Protein AF-A0A8S2TWE5-F1 (afdb_monomer_lite)

Secondary structure (DSSP, 8-state):
---EEEETTEEEEHHHHHHHHSPPEE-TTT-PEEPTTS-EEEETTEEEEGGG---TTT--

InterPro domains:
  IPR001781 Zinc finger, LIM-type [PF00412] (27-60)
  IPR001781 Zinc finger, LIM-type [PS50023] (25-60)
  IPR050945 LMO/RBTN Transcription Factors [PTHR45787] (1-60)

Organism: NCBI:txid392030

Foldseek 3Di:
DFDWDADPNDIDGPQVCQQVPNDWDAAPQPRDIHRSNADWDDDPPHIHHPQRPADPVPSD

pLDDT: mean 88.58, std 6.58, range [54.78, 94.38]

Sequence (60 aa):
GSTLYLKANLILCKRDYLRLFGMTGHCASCQRLIPAFDLVMRCGELVYHLNCFSCYECQQ

Radius of gyration: 14.81 Å; chains: 1; bounding box: 39×18×41 Å

Structure (mmCIF, N/CA/C/O backbone):
data_AF-A0A8S2TWE5-F1
#
_entry.id   AF-A0A8S2TWE5-F1
#
loop_
_atom_site.group_PDB
_atom_site.id
_atom_site.type_symbol
_atom_site.label_atom_id
_atom_site.label_alt_id
_atom_site.label_comp_id
_atom_site.label_asym_id
_atom_site.label_entity_id
_atom_site.label_seq_id
_atom_site.pdbx_PDB_ins_code
_atom_site.Cartn_x
_atom_site.Cartn_y
_atom_site.Cartn_z
_atom_site.occupancy
_atom_site.B_iso_or_equiv
_atom_site.auth_seq_id
_atom_site.auth_comp_id
_atom_site.auth_asym_id
_atom_site.auth_atom_id
_atom_site.pdbx_PDB_model_num
ATOM 1 N N . GLY A 1 1 ? 24.354 -3.032 -1.157 1.00 54.78 1 GLY A N 1
ATOM 2 C CA . GLY A 1 1 ? 24.772 -3.063 -2.571 1.00 54.78 1 GLY A CA 1
ATOM 3 C C . GLY A 1 1 ? 23.598 -2.671 -3.438 1.00 54.78 1 GLY A C 1
ATOM 4 O O . GL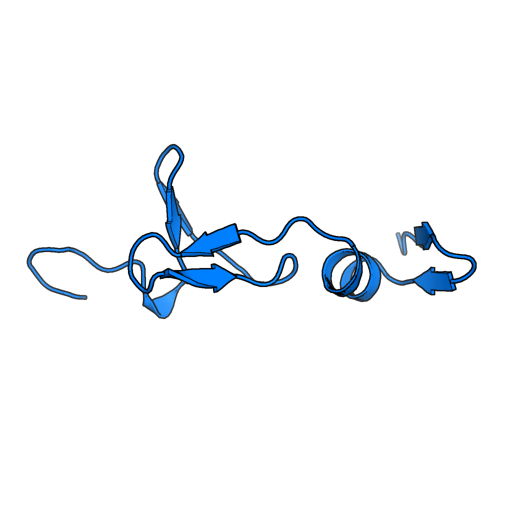Y A 1 1 ? 22.487 -3.097 -3.144 1.00 54.78 1 GLY A O 1
ATOM 5 N N . SER A 1 2 ? 23.821 -1.833 -4.444 1.00 69.44 2 SER A N 1
ATOM 6 C CA . SER A 1 2 ? 22.782 -1.385 -5.374 1.00 69.44 2 SER A CA 1
ATOM 7 C C . SER A 1 2 ? 22.393 -2.546 -6.291 1.00 69.44 2 SER A C 1
ATOM 9 O O . SER A 1 2 ? 23.140 -2.881 -7.204 1.00 69.44 2 SER A O 1
ATOM 11 N N . THR A 1 3 ? 21.266 -3.209 -6.024 1.00 81.81 3 THR A N 1
ATOM 12 C CA . THR A 1 3 ? 20.733 -4.235 -6.926 1.00 81.81 3 THR A CA 1
ATOM 13 C C . THR A 1 3 ? 19.937 -3.571 -8.047 1.00 81.81 3 THR A C 1
ATOM 15 O O . THR A 1 3 ? 19.045 -2.755 -7.799 1.00 81.81 3 THR A O 1
ATOM 18 N N . LEU A 1 4 ? 20.286 -3.907 -9.287 1.00 89.94 4 LEU A N 1
ATOM 19 C CA . LEU A 1 4 ? 19.587 -3.474 -10.494 1.00 89.94 4 LEU A CA 1
ATOM 20 C C . LEU A 1 4 ? 18.734 -4.630 -11.019 1.00 89.94 4 LEU A C 1
ATOM 22 O O . LEU A 1 4 ? 19.139 -5.789 -10.948 1.00 89.94 4 LEU A O 1
ATOM 26 N N . TYR A 1 5 ? 17.556 -4.302 -11.537 1.00 91.62 5 TYR A N 1
ATOM 27 C CA . TYR A 1 5 ? 16.593 -5.258 -12.074 1.00 91.62 5 TYR A CA 1
ATOM 28 C C . TYR A 1 5 ? 16.426 -5.014 -13.570 1.00 91.62 5 TYR A C 1
ATOM 30 O O . TYR A 1 5 ? 16.324 -3.865 -13.994 1.00 91.62 5 TYR A O 1
ATOM 38 N N . LEU A 1 6 ? 16.373 -6.086 -14.363 1.00 93.69 6 LEU A N 1
ATOM 39 C CA . LEU A 1 6 ? 16.197 -6.008 -15.811 1.00 93.69 6 LEU A CA 1
ATOM 40 C C . LEU A 1 6 ? 14.896 -6.711 -16.203 1.00 93.69 6 LEU A C 1
ATOM 42 O O . LEU A 1 6 ? 14.735 -7.907 -15.960 1.00 93.69 6 LEU A O 1
ATOM 46 N N . LYS A 1 7 ? 13.935 -5.962 -16.751 1.00 91.81 7 LYS A N 1
ATOM 47 C CA . LYS A 1 7 ? 12.626 -6.486 -17.176 1.00 91.81 7 LYS A CA 1
ATOM 48 C C . LYS A 1 7 ? 12.016 -5.587 -18.245 1.00 91.81 7 LYS A C 1
ATOM 50 O O . LYS A 1 7 ? 12.158 -4.373 -18.167 1.00 91.81 7 LYS A O 1
ATOM 55 N N . ALA A 1 8 ? 11.345 -6.181 -19.235 1.00 91.06 8 ALA A N 1
ATOM 56 C CA . ALA A 1 8 ? 10.742 -5.458 -20.363 1.00 91.06 8 ALA A CA 1
ATOM 57 C C . ALA A 1 8 ? 11.723 -4.502 -21.084 1.00 91.06 8 ALA A C 1
ATOM 59 O O . ALA A 1 8 ? 11.346 -3.403 -21.471 1.00 91.06 8 ALA A O 1
ATOM 60 N N . ASN A 1 9 ? 12.990 -4.914 -21.234 1.00 92.19 9 ASN A N 1
ATOM 61 C CA . ASN A 1 9 ? 14.084 -4.100 -21.790 1.00 92.19 9 ASN A CA 1
ATOM 62 C C . ASN A 1 9 ? 14.378 -2.790 -21.027 1.00 92.19 9 ASN A C 1
ATOM 64 O O . ASN A 1 9 ? 15.003 -1.885 -21.573 1.00 92.19 9 ASN A O 1
ATOM 68 N N . LEU A 1 10 ? 13.972 -2.697 -19.758 1.00 93.38 10 LEU A N 1
ATOM 69 C CA . LEU A 1 10 ? 14.284 -1.585 -18.862 1.00 93.38 10 LEU A CA 1
ATOM 70 C C . LEU A 1 10 ? 15.265 -2.031 -17.774 1.00 93.38 10 LEU A C 1
ATOM 72 O O . LEU A 1 10 ? 15.138 -3.132 -17.232 1.00 93.38 10 LEU A O 1
ATOM 76 N N . ILE A 1 11 ? 16.203 -1.148 -17.424 1.00 94.38 11 ILE A N 1
ATOM 77 C CA . ILE A 1 11 ? 17.053 -1.266 -16.232 1.00 94.38 11 ILE A CA 1
ATOM 78 C C . ILE A 1 11 ? 16.416 -0.415 -15.136 1.00 94.38 11 ILE A C 1
ATOM 80 O O . ILE A 1 11 ? 16.258 0.793 -15.296 1.00 94.38 11 ILE A O 1
ATOM 84 N N . LEU A 1 12 ? 16.032 -1.047 -14.031 1.00 92.06 12 LEU A N 1
ATOM 85 C CA . LEU A 1 12 ? 15.238 -0.432 -12.972 1.00 92.06 12 LEU A CA 1
ATOM 86 C C . LEU A 1 12 ? 15.918 -0.581 -11.615 1.00 92.06 12 LEU A C 1
ATOM 88 O O . LEU A 1 12 ? 16.527 -1.609 -11.303 1.00 92.06 12 LEU A O 1
ATOM 92 N N . CYS A 1 13 ? 15.757 0.434 -10.768 1.00 91.75 13 CYS A N 1
ATOM 93 C CA . CYS A 1 13 ? 16.060 0.291 -9.352 1.00 91.75 13 CYS A CA 1
ATOM 94 C C . CYS A 1 13 ? 15.009 -0.611 -8.676 1.00 91.75 13 CYS A C 1
ATOM 96 O O . CYS A 1 13 ? 13.906 -0.801 -9.197 1.00 91.75 13 CYS A O 1
ATOM 98 N N . LYS A 1 14 ? 15.313 -1.137 -7.480 1.00 88.12 14 LYS A N 1
ATOM 99 C CA . LYS A 1 14 ? 14.375 -1.981 -6.713 1.00 88.12 14 LYS A CA 1
ATOM 100 C C . LYS A 1 14 ? 12.985 -1.348 -6.573 1.00 88.12 14 LYS A C 1
ATOM 102 O O . LYS A 1 14 ? 11.980 -2.042 -6.695 1.00 88.12 14 LYS A O 1
ATOM 107 N N . ARG A 1 15 ? 12.931 -0.035 -6.325 1.00 88.00 15 ARG A N 1
ATOM 108 C CA . ARG A 1 15 ? 11.681 0.708 -6.125 1.00 88.00 15 ARG A CA 1
ATOM 109 C C . ARG A 1 15 ? 10.825 0.737 -7.390 1.00 88.00 15 ARG A C 1
ATOM 111 O O . ARG A 1 15 ? 9.647 0.406 -7.317 1.00 88.00 15 ARG A O 1
ATOM 118 N N . ASP A 1 16 ? 11.409 1.084 -8.533 1.00 89.00 16 ASP A N 1
ATOM 119 C CA . ASP A 1 16 ? 10.667 1.177 -9.795 1.00 89.00 16 ASP A CA 1
ATOM 120 C C . ASP A 1 16 ? 10.265 -0.198 -10.316 1.00 89.00 16 ASP A C 1
ATOM 122 O O . ASP A 1 16 ? 9.158 -0.372 -10.822 1.00 89.00 16 ASP A O 1
ATOM 126 N N . TYR A 1 17 ? 11.121 -1.202 -10.111 1.00 91.62 17 TYR A N 1
ATOM 127 C CA . TYR A 1 17 ? 10.772 -2.584 -10.405 1.00 91.62 17 TYR A CA 1
ATOM 128 C C . TYR A 1 17 ? 9.536 -3.029 -9.616 1.00 91.62 17 TYR A C 1
ATOM 130 O O . TYR A 1 17 ? 8.588 -3.539 -10.207 1.00 91.62 17 TYR A O 1
ATOM 138 N N . LEU A 1 18 ? 9.510 -2.800 -8.296 1.00 89.75 18 LEU A N 1
ATOM 139 C CA . LEU A 1 18 ? 8.344 -3.118 -7.469 1.00 89.75 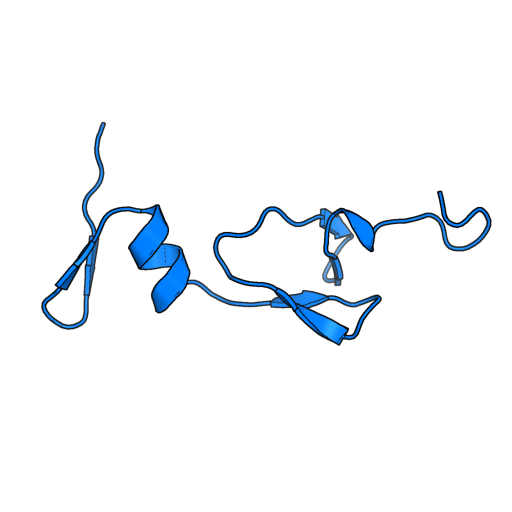18 LEU A CA 1
ATOM 140 C C . LEU A 1 18 ? 7.123 -2.295 -7.885 1.00 89.75 18 LEU A C 1
ATOM 142 O O . LEU A 1 18 ? 6.032 -2.838 -7.974 1.00 89.75 18 LEU A O 1
ATOM 146 N N . ARG A 1 19 ? 7.287 -1.013 -8.211 1.00 87.25 19 ARG A N 1
ATOM 147 C CA . ARG A 1 19 ? 6.175 -0.158 -8.641 1.00 87.25 19 ARG A CA 1
ATOM 148 C C . ARG A 1 19 ? 5.515 -0.612 -9.941 1.00 87.25 19 ARG A C 1
ATOM 150 O O . ARG A 1 19 ? 4.296 -0.526 -10.039 1.00 87.25 19 ARG A O 1
ATOM 157 N N . LEU A 1 20 ? 6.296 -1.053 -10.922 1.00 88.38 20 LEU A N 1
ATOM 158 C CA . LEU A 1 20 ? 5.789 -1.443 -12.242 1.00 88.38 20 LEU A CA 1
ATOM 159 C C . LEU A 1 20 ? 5.387 -2.917 -12.315 1.00 88.38 20 LEU A C 1
ATOM 161 O O . LEU A 1 20 ? 4.468 -3.273 -13.046 1.00 88.38 20 LEU A O 1
ATOM 165 N N . PHE A 1 21 ? 6.100 -3.777 -11.591 1.00 88.19 21 PHE A N 1
ATOM 166 C CA . PHE A 1 21 ? 6.026 -5.228 -11.761 1.00 88.19 21 PHE A CA 1
ATOM 167 C C . PHE A 1 21 ? 5.854 -6.005 -10.459 1.00 88.19 21 PHE A C 1
ATOM 169 O O . PHE A 1 21 ? 5.805 -7.237 -10.497 1.00 88.19 21 PHE A O 1
ATOM 176 N N . GLY A 1 22 ? 5.831 -5.328 -9.315 1.00 86.69 22 GLY A N 1
ATOM 177 C CA . GLY A 1 22 ? 5.559 -5.958 -8.035 1.00 86.69 22 GLY A CA 1
ATOM 178 C C . GLY A 1 22 ? 4.098 -6.389 -7.930 1.00 86.69 22 GLY A C 1
ATOM 179 O O . GLY A 1 22 ? 3.214 -5.847 -8.591 1.00 86.69 22 GLY A O 1
ATOM 180 N N . MET A 1 23 ? 3.847 -7.380 -7.079 1.00 84.12 23 MET A N 1
ATOM 181 C CA . MET A 1 23 ? 2.492 -7.855 -6.814 1.00 84.12 23 MET A CA 1
ATOM 182 C C . MET A 1 23 ? 1.728 -6.823 -5.991 1.00 84.12 23 MET A C 1
ATOM 184 O O . MET A 1 23 ? 2.129 -6.495 -4.874 1.00 84.12 23 MET A O 1
ATOM 188 N N . THR A 1 24 ? 0.630 -6.318 -6.541 1.00 86.56 24 THR A N 1
ATOM 189 C CA . THR A 1 24 ? -0.294 -5.441 -5.826 1.00 86.56 24 THR A CA 1
ATOM 190 C C . THR A 1 24 ? -1.252 -6.268 -4.972 1.00 86.56 24 THR A C 1
ATOM 192 O O . THR A 1 24 ? -1.575 -7.412 -5.292 1.00 86.56 24 THR A O 1
ATOM 195 N N . GLY A 1 25 ? -1.678 -5.700 -3.847 1.00 88.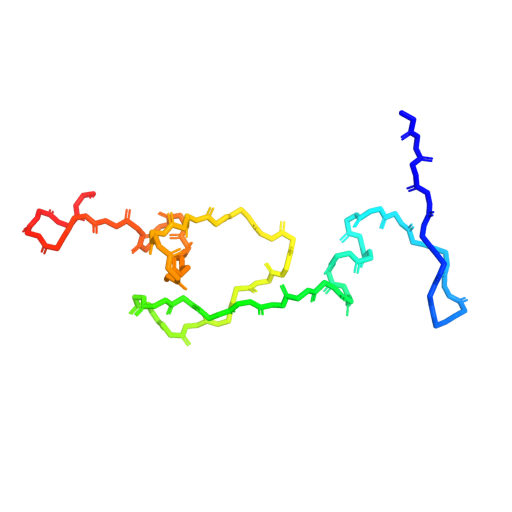69 25 GLY A N 1
ATOM 196 C CA . GLY A 1 25 ? -2.673 -6.301 -2.956 1.00 88.69 25 GLY A CA 1
ATOM 197 C C . GLY A 1 25 ? -3.984 -5.526 -2.987 1.00 88.69 25 GLY A C 1
ATOM 198 O O . GLY A 1 25 ? -4.046 -4.436 -3.545 1.00 88.69 25 GLY A O 1
ATOM 199 N N . HIS A 1 26 ? -5.023 -6.055 -2.347 1.00 93.00 26 HIS A N 1
ATOM 200 C CA . HIS A 1 26 ? -6.226 -5.287 -2.023 1.00 93.00 26 HIS A CA 1
ATOM 201 C C . HIS A 1 26 ? -6.322 -5.138 -0.511 1.00 93.00 26 HIS A C 1
ATOM 203 O O . HIS A 1 26 ? -6.075 -6.090 0.230 1.00 93.00 26 HIS A O 1
ATOM 209 N N . CYS A 1 27 ? -6.655 -3.936 -0.050 1.00 93.75 27 CYS A N 1
ATOM 210 C CA . CYS A 1 27 ? -6.858 -3.695 1.367 1.00 93.75 27 CYS A CA 1
ATOM 211 C C . CYS A 1 27 ? -8.176 -4.323 1.819 1.00 93.75 27 CYS A C 1
ATOM 213 O O . CYS A 1 27 ? -9.230 -3.943 1.324 1.00 93.75 27 CYS A O 1
ATOM 215 N N . ALA A 1 28 ? -8.141 -5.216 2.806 1.00 92.81 28 ALA A N 1
ATOM 216 C CA . ALA A 1 28 ? -9.346 -5.881 3.301 1.00 92.81 28 ALA A CA 1
ATOM 217 C C . ALA A 1 28 ? -10.358 -4.912 3.954 1.00 92.81 28 ALA A C 1
ATOM 219 O O . ALA A 1 28 ? -11.555 -5.181 3.936 1.00 92.81 28 ALA A O 1
ATOM 220 N N . SER A 1 29 ? -9.892 -3.771 4.480 1.00 92.00 29 SER A N 1
ATOM 221 C CA . SER A 1 29 ? -10.742 -2.744 5.103 1.00 92.00 29 SER A CA 1
ATOM 222 C C . SER A 1 29 ? -11.386 -1.801 4.075 1.00 92.00 29 SER A C 1
ATOM 224 O O . SER A 1 29 ? -12.607 -1.711 4.002 1.00 92.00 29 SER A O 1
ATOM 226 N N . CYS A 1 30 ? -10.597 -1.133 3.222 1.00 92.88 30 CYS A N 1
ATOM 227 C CA . CYS A 1 30 ? -11.132 -0.138 2.280 1.00 92.88 30 CYS A CA 1
ATOM 228 C C . CYS A 1 30 ? -11.340 -0.647 0.844 1.00 92.88 30 CYS A C 1
ATOM 230 O O . CYS A 1 30 ? -11.768 0.127 -0.009 1.00 92.88 30 CYS A O 1
ATOM 232 N N . GLN A 1 31 ? -10.997 -1.910 0.558 1.00 91.00 31 GLN A N 1
ATOM 233 C CA . GLN A 1 31 ? -11.103 -2.572 -0.755 1.00 91.00 31 GLN A CA 1
ATOM 234 C C . GLN A 1 31 ? -10.355 -1.865 -1.898 1.00 91.00 31 GLN A C 1
ATOM 236 O O . GLN A 1 31 ? -10.519 -2.195 -3.071 1.00 91.00 31 GLN A O 1
ATOM 241 N N . ARG A 1 32 ? -9.490 -0.898 -1.569 1.00 91.75 32 ARG A N 1
ATOM 242 C CA . ARG A 1 32 ? -8.637 -0.208 -2.538 1.00 91.75 32 ARG A CA 1
ATOM 243 C C . ARG A 1 32 ? -7.371 -1.004 -2.812 1.00 91.75 32 ARG A C 1
ATOM 245 O O . ARG A 1 32 ? -6.896 -1.773 -1.972 1.00 91.75 32 ARG A O 1
ATOM 252 N N . LEU A 1 33 ? -6.828 -0.766 -3.996 1.00 90.88 33 LEU A N 1
ATOM 253 C CA . LEU A 1 33 ? -5.603 -1.383 -4.472 1.00 90.88 33 LEU A CA 1
ATOM 254 C C . LEU A 1 33 ? -4.408 -0.848 -3.675 1.00 90.88 33 LEU A C 1
ATOM 256 O O . LEU A 1 33 ? -4.250 0.364 -3.537 1.00 90.88 33 LEU A O 1
ATOM 260 N N . ILE A 1 34 ? -3.581 -1.757 -3.170 1.00 91.25 34 ILE A N 1
ATOM 261 C CA . ILE A 1 34 ? -2.339 -1.457 -2.471 1.00 91.25 34 ILE A CA 1
ATOM 262 C C . ILE A 1 34 ? -1.178 -1.610 -3.463 1.00 91.25 34 ILE A C 1
ATOM 264 O O . ILE A 1 34 ? -0.936 -2.723 -3.954 1.00 91.25 34 ILE A O 1
ATOM 268 N N . PRO A 1 35 ? -0.451 -0.524 -3.771 1.00 88.06 35 PRO A N 1
ATOM 269 C CA . PRO A 1 35 ? 0.740 -0.583 -4.601 1.00 88.06 35 PRO A CA 1
ATOM 270 C C . PRO A 1 35 ? 1.797 -1.521 -4.013 1.00 88.06 35 PRO A C 1
ATOM 272 O O . PRO A 1 35 ? 2.036 -1.549 -2.811 1.00 88.06 35 PRO A O 1
ATOM 275 N N . ALA A 1 36 ? 2.496 -2.259 -4.870 1.00 85.44 36 ALA A N 1
ATOM 276 C CA . ALA A 1 36 ? 3.453 -3.282 -4.443 1.00 85.44 36 ALA A CA 1
ATOM 277 C C . ALA A 1 36 ? 4.709 -2.742 -3.728 1.00 85.44 36 ALA A C 1
ATOM 279 O O . ALA A 1 36 ? 5.502 -3.513 -3.188 1.00 85.44 36 ALA A O 1
ATOM 280 N N . PHE A 1 37 ? 4.926 -1.427 -3.774 1.00 83.19 37 PHE A N 1
ATOM 281 C CA . PHE A 1 37 ? 6.031 -0.746 -3.101 1.00 83.19 37 PHE A CA 1
ATOM 282 C C . PHE A 1 37 ? 5.606 -0.062 -1.795 1.00 83.19 37 PHE A C 1
ATOM 284 O O . PHE A 1 37 ? 6.479 0.441 -1.085 1.00 83.19 37 PHE A O 1
ATOM 291 N N . ASP A 1 38 ? 4.304 -0.009 -1.499 1.00 86.44 38 ASP A N 1
ATOM 292 C CA . ASP A 1 38 ? 3.794 0.631 -0.292 1.00 86.44 38 ASP A CA 1
ATOM 293 C C . ASP A 1 38 ? 4.004 -0.261 0.929 1.00 86.44 38 ASP A C 1
ATOM 295 O O . ASP A 1 38 ? 4.016 -1.494 0.855 1.00 86.44 38 ASP A O 1
ATOM 299 N N . LEU A 1 39 ? 4.175 0.384 2.081 1.00 86.69 39 LEU A N 1
ATOM 300 C CA . LEU A 1 39 ? 4.255 -0.313 3.354 1.00 86.69 39 LEU A CA 1
ATOM 301 C C . LEU A 1 39 ? 2.848 -0.754 3.777 1.00 86.69 39 LEU A C 1
ATOM 303 O O . LEU A 1 39 ? 1.904 0.037 3.758 1.00 86.69 39 LEU A O 1
ATOM 307 N N . VAL A 1 40 ? 2.717 -2.020 4.167 1.00 91.75 40 VAL A N 1
ATOM 308 C CA . VAL A 1 40 ? 1.430 -2.653 4.478 1.00 91.75 40 VAL A CA 1
ATOM 309 C C . VAL A 1 40 ? 1.466 -3.381 5.808 1.00 91.75 40 VAL A C 1
ATOM 311 O O . VAL A 1 40 ? 2.511 -3.879 6.224 1.00 91.75 40 VAL A O 1
ATOM 314 N N . MET A 1 41 ? 0.297 -3.506 6.428 1.00 92.50 41 MET A N 1
ATOM 315 C CA . MET A 1 41 ? 0.072 -4.395 7.564 1.00 92.50 41 MET A CA 1
ATOM 316 C C . MET A 1 41 ? -0.513 -5.712 7.060 1.00 92.50 41 MET A C 1
ATOM 318 O O . MET A 1 41 ? -1.379 -5.715 6.183 1.00 92.50 41 MET A O 1
ATOM 322 N N . ARG A 1 42 ? -0.049 -6.838 7.607 1.00 91.69 42 ARG A N 1
ATOM 323 C CA . ARG A 1 42 ? -0.582 -8.173 7.308 1.00 91.69 42 ARG A CA 1
ATOM 324 C C . ARG A 1 42 ? -1.102 -8.824 8.581 1.00 91.69 42 ARG A C 1
ATOM 326 O O . ARG A 1 42 ? -0.384 -8.877 9.575 1.00 91.69 42 ARG A O 1
ATOM 333 N N . CYS A 1 43 ? -2.330 -9.329 8.532 1.00 89.88 43 CYS A N 1
ATOM 334 C CA . CYS A 1 43 ? -2.955 -10.094 9.604 1.00 89.88 43 CYS A CA 1
ATOM 335 C C . CYS A 1 43 ? -3.467 -11.413 9.014 1.00 89.88 43 CYS A C 1
ATOM 337 O O . CYS A 1 43 ? -4.488 -11.438 8.326 1.00 89.88 43 CYS A O 1
ATOM 339 N N . GLY A 1 44 ? -2.709 -12.495 9.214 1.00 90.19 44 GLY A N 1
ATOM 340 C CA . GLY A 1 44 ? -2.927 -13.746 8.482 1.00 90.19 44 GLY A CA 1
ATOM 341 C C . GLY A 1 44 ? -2.820 -13.522 6.970 1.00 90.19 44 GLY A C 1
ATOM 342 O O . GLY A 1 44 ? -1.839 -12.950 6.495 1.00 90.19 44 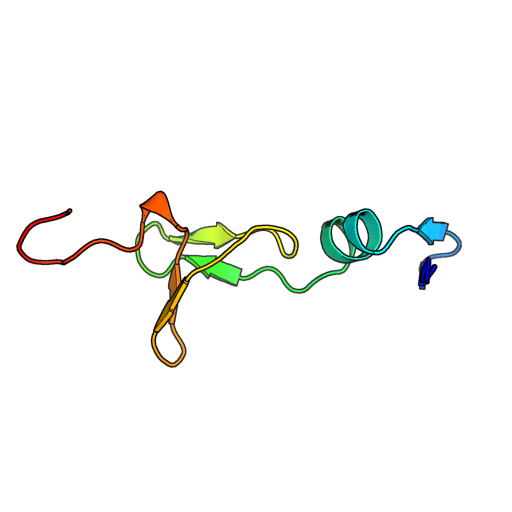GLY A O 1
ATOM 343 N N . GLU A 1 45 ? -3.863 -13.915 6.240 1.00 88.75 45 GLU A N 1
ATOM 344 C CA . GLU A 1 45 ? -3.968 -13.748 4.782 1.00 88.75 45 GLU A CA 1
ATOM 345 C C . GLU A 1 45 ? -4.483 -12.359 4.355 1.00 88.75 45 GLU A C 1
ATOM 347 O O . GLU A 1 45 ? -4.519 -12.038 3.166 1.00 88.75 45 GLU A O 1
ATOM 352 N N . LEU A 1 46 ? -4.892 -11.513 5.307 1.00 90.50 46 LEU A N 1
ATOM 353 C CA . LEU A 1 46 ? -5.458 -10.195 5.024 1.00 90.50 46 LEU A CA 1
ATOM 354 C C . LEU A 1 46 ? -4.371 -9.116 5.020 1.00 90.50 46 LEU A C 1
ATOM 356 O O . LEU A 1 46 ? -3.495 -9.076 5.887 1.00 90.50 46 LEU A O 1
ATOM 360 N N . VAL A 1 47 ? -4.457 -8.204 4.051 1.00 93.31 47 VAL A N 1
ATOM 361 C CA . VAL A 1 47 ? -3.524 -7.083 3.879 1.00 93.31 47 VAL A CA 1
ATOM 362 C C . VAL A 1 47 ? -4.268 -5.766 4.078 1.00 93.31 47 VAL A C 1
ATOM 364 O O . VAL A 1 47 ? -5.402 -5.604 3.627 1.00 93.31 47 VAL A O 1
ATOM 367 N N . TYR A 1 48 ? -3.629 -4.805 4.738 1.00 92.75 48 TYR A N 1
ATOM 368 C CA . TYR A 1 48 ? -4.206 -3.505 5.059 1.00 92.75 48 TYR A CA 1
ATOM 369 C C . TYR A 1 48 ? -3.224 -2.374 4.753 1.00 92.75 48 TYR A C 1
ATOM 371 O O . TYR A 1 48 ? -2.012 -2.523 4.923 1.00 92.75 48 TYR A O 1
ATOM 379 N N . HIS A 1 49 ? -3.753 -1.216 4.343 1.00 94.25 49 HIS A N 1
ATOM 380 C CA . HIS A 1 49 ? -2.991 0.030 4.427 1.00 94.25 49 HIS A CA 1
ATOM 381 C C . HIS A 1 49 ? -2.685 0.341 5.894 1.00 94.25 49 HIS A C 1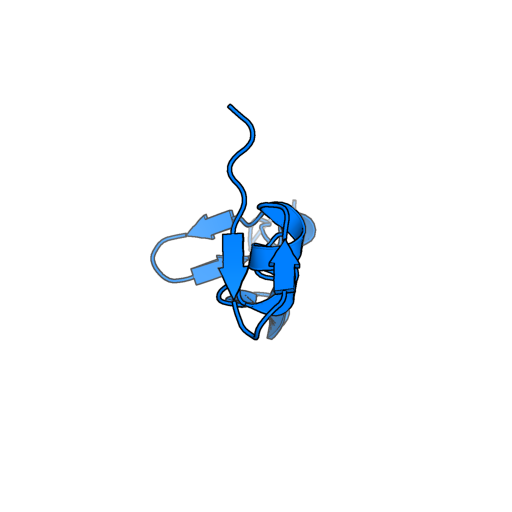
ATOM 383 O O . HIS A 1 49 ? -3.502 0.028 6.760 1.00 94.25 49 HIS A O 1
ATOM 389 N N . LEU A 1 50 ? -1.578 1.036 6.162 1.00 90.75 50 LEU A N 1
ATOM 390 C CA . LEU A 1 50 ? -1.228 1.495 7.514 1.00 90.75 50 LEU A CA 1
ATOM 391 C C . LEU A 1 50 ? -2.381 2.257 8.182 1.00 90.75 50 LEU A C 1
ATOM 393 O O . LEU A 1 50 ? -2.754 1.948 9.303 1.00 90.75 50 LEU A O 1
ATOM 397 N N . ASN A 1 51 ? -3.010 3.175 7.446 1.00 89.44 51 ASN A N 1
ATOM 398 C CA . ASN A 1 51 ? -4.113 3.996 7.956 1.00 89.44 51 ASN A CA 1
ATOM 399 C C . ASN A 1 51 ? -5.450 3.240 8.058 1.00 89.44 51 ASN A C 1
ATOM 401 O O . ASN A 1 51 ? -6.418 3.781 8.576 1.00 89.44 51 ASN A O 1
ATOM 405 N N . CYS A 1 52 ? -5.539 2.033 7.494 1.00 91.00 52 CYS A N 1
ATOM 406 C CA . CYS A 1 52 ? -6.747 1.206 7.526 1.00 91.00 52 CYS A CA 1
ATOM 407 C C . CYS A 1 52 ? -6.631 0.038 8.510 1.00 91.00 52 CYS A C 1
ATOM 409 O O . CYS A 1 52 ? -7.584 -0.729 8.647 1.00 91.00 52 CYS A O 1
ATOM 411 N N . PHE A 1 53 ? -5.464 -0.137 9.133 1.00 91.50 53 PHE A N 1
ATOM 412 C CA . PHE A 1 53 ? -5.243 -1.129 10.168 1.00 91.50 53 PHE A CA 1
ATOM 413 C C . PHE A 1 53 ? -5.544 -0.497 11.527 1.00 91.50 53 PHE A C 1
ATOM 415 O O . PHE A 1 53 ? -4.643 -0.026 12.212 1.00 91.50 53 PHE A O 1
ATOM 422 N N . SER A 1 54 ? -6.826 -0.463 11.875 1.00 89.88 54 SER A N 1
ATOM 423 C CA . SER A 1 54 ? -7.315 0.037 13.157 1.00 89.88 54 SER A CA 1
ATOM 424 C C . SER A 1 54 ? -8.181 -1.009 13.846 1.00 89.88 54 SER A C 1
ATOM 426 O O . SER A 1 54 ? -8.703 -1.939 13.218 1.00 89.88 54 SER A O 1
ATOM 428 N N . CYS A 1 55 ? -8.311 -0.884 15.162 1.00 89.75 55 CYS A N 1
ATOM 429 C CA . CYS A 1 55 ? -9.177 -1.763 15.938 1.00 89.75 55 CYS A CA 1
ATOM 430 C C . CYS A 1 55 ? -10.642 -1.594 15.510 1.00 89.75 55 CYS A C 1
A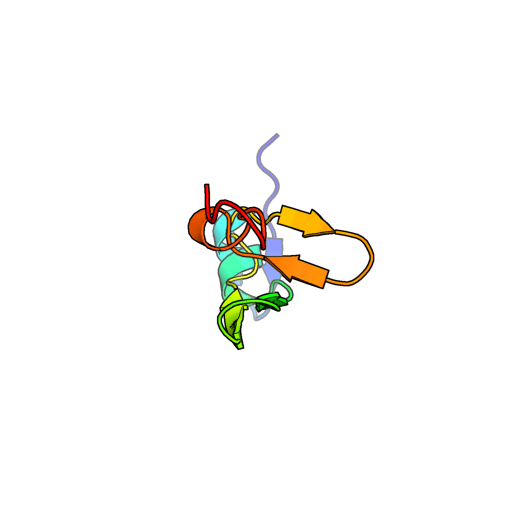TOM 432 O O . CYS A 1 55 ? -11.122 -0.473 15.369 1.00 89.75 55 CYS A O 1
ATOM 434 N N . TYR A 1 56 ? -11.382 -2.694 15.363 1.00 83.44 56 TYR A N 1
ATOM 435 C CA . TYR A 1 56 ? -12.802 -2.632 14.999 1.00 83.44 56 TYR A CA 1
ATOM 436 C C . TYR A 1 56 ? -13.654 -1.891 16.049 1.00 83.44 56 TYR A C 1
ATOM 438 O O . TYR A 1 56 ? -14.552 -1.137 15.687 1.00 83.44 56 TYR A O 1
ATOM 446 N N . GLU A 1 57 ? -13.327 -2.060 17.335 1.00 88.88 57 GLU A N 1
ATOM 447 C CA . GLU A 1 57 ? -14.081 -1.478 18.454 1.00 88.88 57 GLU A CA 1
ATOM 448 C C . GLU A 1 57 ? -13.747 0.001 18.694 1.00 88.88 57 GLU A C 1
ATOM 450 O O . GLU A 1 57 ? -14.647 0.825 18.830 1.00 88.88 57 GLU A O 1
ATOM 455 N N . CYS A 1 58 ? -12.458 0.364 18.750 1.00 92.75 58 CYS A N 1
ATOM 456 C CA . CYS A 1 58 ? -12.054 1.739 19.074 1.00 92.75 58 CYS A CA 1
ATOM 457 C C . CYS A 1 58 ? -11.653 2.593 17.864 1.00 92.75 58 CYS A C 1
ATOM 459 O O . CYS A 1 58 ? -11.487 3.799 18.029 1.00 92.75 58 CYS A O 1
ATOM 461 N N . GLN A 1 59 ? -11.506 2.001 16.672 1.00 80.62 59 GLN A N 1
ATOM 462 C CA . GLN A 1 59 ? -11.102 2.664 15.419 1.00 80.62 59 GLN A CA 1
ATOM 463 C C . GLN A 1 59 ? -9.827 3.519 15.525 1.00 80.62 59 GLN A C 1
ATOM 465 O O . GLN A 1 59 ? -9.616 4.422 14.715 1.00 80.62 59 GLN A O 1
ATOM 470 N N . GLN A 1 60 ? -8.977 3.209 16.506 1.00 67.62 60 GLN A N 1
ATOM 471 C CA . GLN A 1 60 ? -7.653 3.799 16.705 1.00 67.62 60 GLN A CA 1
ATOM 472 C C . GLN A 1 60 ? -6.568 2.940 16.065 1.00 67.62 60 GLN A C 1
ATOM 474 O O . GLN A 1 60 ? -6.757 1.697 15.994 1.00 67.62 60 GLN A O 1
#